Protein AF-V4LYG6-F1 (afdb_monomer)

Solvent-accessible surface area (backbone atoms only — not comparable to full-atom values): 6759 Å² total; per-residue (Å²): 110,72,67,58,53,56,50,50,58,51,31,75,76,38,50,47,60,42,52,22,52,26,44,37,39,62,22,47,47,30,40,25,64,36,65,43,92,48,71,66,51,38,57,58,31,49,58,54,32,54,55,26,50,52,52,30,53,53,51,52,51,50,48,43,58,77,68,42,90,55,39,66,61,52,52,50,51,50,52,50,53,52,51,53,49,49,51,52,52,49,52,54,49,50,54,52,46,60,63,44,33,79,76,60,37,80,70,48,54,29,61,51,26,38,50,52,19,52,54,39,41,57,60,20,53,47,44,75,75,111

Nearest PDB structures (foldseek):
  4ikz-assembly1_A  TM=6.617E-01  e=3.507E-01  Geobacillus kaustophilus
  6eia-assembly1_A  TM=6.089E-01  e=2.329E-01  Streptococcus thermophilus
  4d2b-assembly1_A  TM=5.741E-01  e=4.089E-01  Streptococcus thermophilus LMG 18311
  4xni-assembly1_A  TM=6.563E-01  e=9.275E-01  Streptococcus thermophilus LMG 18311
  6fmr-assembly1_A  TM=6.053E-01  e=7.954E-01  Streptococcus thermophilus LMG 18311

Radius of gyration: 16.86 Å; Cα contacts (8 Å, |Δi|>4): 91; chains: 1; bounding box: 37×25×49 Å

Mean predicted aligned error: 6.57 Å

Foldseek 3Di:
DVVLVVLQVVCVVCVLVLLLQLLLLCLLLLVQQQDPPDVVSNVVSVVSNVVSPVSNVSSVLVCLVVPPPDSVVSVVVVVVVVVVCCVVCVVVVVVVCVVVCVPPNPNVSNVVSVVVSVVSNVVSCVSVVD

Secondary structure (DSSP, 8-state):
-HHHHHHHHHHHH-HHHHHHHHHHHTHHHHHHHHH-SSHHHHHHHHHHHHHHHHHHHHHHHHHHHHH-SSHHHHHHHHHHHHHHHHHHHHHHHHHHHHHHHHHH-GGGHHHHHHHHHHHHHHHHHHHHH-

Structure (mmCIF, N/CA/C/O backbone):
data_AF-V4LYG6-F1
#
_entry.id   AF-V4LYG6-F1
#
loop_
_atom_site.group_PDB
_atom_site.id
_atom_site.type_symbol
_atom_site.label_atom_id
_atom_site.label_alt_id
_atom_site.label_comp_id
_atom_site.label_asym_id
_atom_site.label_entity_id
_atom_site.label_seq_id
_atom_site.pdbx_PDB_ins_code
_atom_site.Cartn_x
_atom_site.Cartn_y
_atom_site.Cartn_z
_atom_site.occupancy
_atom_site.B_iso_or_equiv
_atom_site.auth_seq_id
_atom_site.auth_comp_id
_atom_site.auth_asym_id
_atom_site.auth_atom_id
_atom_site.pdbx_PDB_model_num
ATOM 1 N N . VAL A 1 1 ? 5.400 3.761 23.883 1.00 50.00 1 VAL A N 1
ATOM 2 C CA . VAL A 1 1 ? 4.324 4.046 24.867 1.00 50.00 1 VAL A CA 1
ATOM 3 C C . VAL A 1 1 ? 3.760 5.469 24.759 1.00 50.00 1 VAL A C 1
ATOM 5 O O . VAL A 1 1 ? 2.572 5.591 24.498 1.00 50.00 1 VAL A O 1
ATOM 8 N N . VAL A 1 2 ? 4.552 6.548 24.886 1.00 47.91 2 VAL A N 1
ATOM 9 C CA . VAL A 1 2 ? 4.031 7.944 24.841 1.00 47.91 2 VAL A CA 1
ATOM 10 C C . VAL A 1 2 ? 3.428 8.319 23.478 1.00 47.91 2 VAL A C 1
ATOM 12 O O . VAL A 1 2 ? 2.289 8.773 23.411 1.00 47.91 2 VAL A O 1
ATOM 15 N N . VAL A 1 3 ? 4.147 8.041 22.385 1.00 51.97 3 VAL A N 1
ATOM 16 C CA . VAL A 1 3 ? 3.686 8.305 21.007 1.00 51.97 3 VAL A CA 1
ATOM 17 C C . VAL A 1 3 ? 2.405 7.527 20.682 1.00 51.97 3 VAL A C 1
ATOM 19 O O . VAL A 1 3 ? 1.454 8.093 20.158 1.00 51.97 3 VAL A O 1
ATOM 22 N N . GLN A 1 4 ? 2.330 6.254 21.084 1.00 54.56 4 GLN A N 1
ATOM 23 C CA . GLN A 1 4 ? 1.134 5.421 20.901 1.00 54.56 4 GLN A CA 1
ATOM 24 C C . GLN A 1 4 ? -0.086 5.955 21.666 1.00 54.56 4 GLN A C 1
ATOM 26 O O . GLN A 1 4 ? -1.189 5.903 21.137 1.00 54.56 4 GLN A O 1
ATOM 31 N N . ARG A 1 5 ? 0.093 6.509 22.874 1.00 58.44 5 ARG A N 1
ATOM 32 C CA . ARG A 1 5 ? -1.000 7.121 23.652 1.00 58.44 5 ARG A CA 1
ATOM 33 C C . ARG A 1 5 ? -1.526 8.403 23.005 1.00 58.44 5 ARG A C 1
ATOM 35 O O . ARG A 1 5 ? -2.735 8.607 22.956 1.00 58.44 5 ARG A O 1
ATOM 42 N N . PHE A 1 6 ? -0.630 9.242 22.487 1.00 60.91 6 PHE A N 1
ATOM 43 C CA . PHE A 1 6 ? -1.003 10.483 21.804 1.00 60.91 6 PHE A CA 1
ATOM 44 C C . PHE A 1 6 ? -1.742 10.198 20.489 1.00 60.91 6 PHE A C 1
ATOM 46 O O . PHE A 1 6 ? -2.793 10.774 20.213 1.00 60.91 6 PHE A O 1
ATOM 53 N N . ILE A 1 7 ? -1.226 9.234 19.724 1.00 60.06 7 ILE A N 1
ATOM 54 C CA . ILE A 1 7 ? -1.831 8.756 18.480 1.00 60.06 7 ILE A CA 1
ATOM 55 C C . ILE A 1 7 ? -3.179 8.078 18.761 1.00 60.06 7 ILE A C 1
ATOM 57 O O . ILE A 1 7 ? -4.154 8.393 18.088 1.00 60.06 7 ILE A O 1
ATOM 61 N N . GLY A 1 8 ? -3.281 7.250 19.804 1.00 59.31 8 GLY A N 1
ATOM 62 C CA . GLY A 1 8 ? -4.540 6.633 20.236 1.00 59.31 8 GLY A CA 1
ATOM 63 C C . GLY A 1 8 ? -5.619 7.658 20.599 1.00 59.31 8 GLY A C 1
ATOM 64 O O . GLY A 1 8 ? -6.761 7.534 20.165 1.00 59.31 8 GLY A O 1
ATOM 65 N N . GLY A 1 9 ? -5.251 8.731 21.310 1.00 61.28 9 GLY A N 1
ATOM 66 C CA . GLY A 1 9 ? -6.170 9.830 21.622 1.00 61.28 9 GLY A CA 1
ATOM 67 C C . GLY A 1 9 ? -6.636 10.618 20.391 1.00 61.28 9 GLY A C 1
ATOM 68 O O . GLY A 1 9 ? -7.786 11.056 20.340 1.00 61.28 9 GLY A O 1
ATOM 69 N N . PHE A 1 10 ? -5.775 10.781 19.382 1.00 62.19 10 PHE A N 1
ATOM 70 C CA . PHE A 1 10 ? -6.143 11.388 18.099 1.00 62.19 10 PHE A CA 1
ATOM 71 C C . PHE A 1 10 ? -7.089 10.487 17.288 1.00 62.19 10 PHE A C 1
ATOM 73 O O . PHE A 1 10 ? -8.102 10.970 16.778 1.00 62.19 10 PHE A O 1
ATOM 80 N 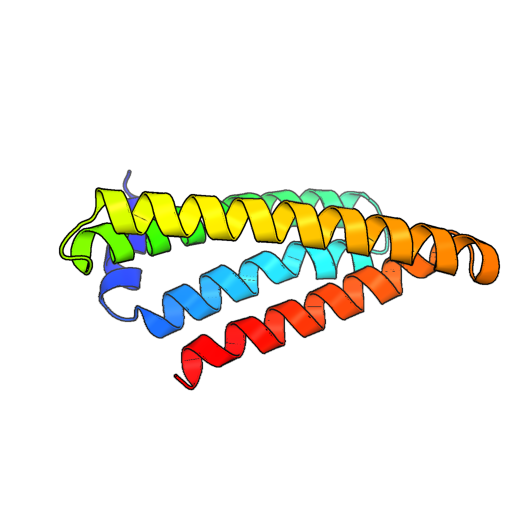N . ILE A 1 11 ? -6.801 9.181 17.241 1.00 63.53 11 ILE A N 1
ATOM 81 C CA . ILE A 1 11 ? -7.615 8.170 16.552 1.00 63.53 11 ILE A CA 1
ATOM 82 C C . ILE A 1 11 ? -9.029 8.111 17.125 1.00 63.53 11 ILE A C 1
ATOM 84 O O . ILE A 1 11 ? -9.996 8.155 16.367 1.00 63.53 11 ILE A O 1
ATOM 88 N N . ALA A 1 12 ? -9.161 8.099 18.453 1.00 62.62 12 ALA A N 1
ATOM 89 C CA . ALA A 1 12 ? -10.462 8.036 19.114 1.00 62.62 12 ALA A CA 1
ATOM 90 C C . ALA A 1 12 ? -11.357 9.253 18.806 1.00 62.62 12 ALA A C 1
ATOM 92 O O . ALA A 1 12 ? -12.573 9.119 18.716 1.00 62.62 12 ALA A O 1
ATOM 93 N N . ARG A 1 13 ? -10.778 10.448 18.607 1.00 69.75 13 ARG A N 1
ATOM 94 C CA . ARG A 1 13 ? -11.552 11.672 18.317 1.00 69.75 13 ARG A CA 1
ATOM 95 C C . ARG A 1 13 ? -11.947 11.822 16.851 1.00 69.75 13 ARG A C 1
ATOM 97 O O . ARG A 1 13 ? -12.913 12.525 16.566 1.00 69.75 13 ARG A O 1
ATOM 104 N N . ARG A 1 14 ? -11.180 11.254 15.913 1.00 72.81 14 ARG A N 1
ATOM 105 C CA . ARG A 1 14 ? -11.396 11.423 14.463 1.00 72.81 14 ARG A CA 1
ATOM 106 C C . ARG A 1 14 ? -11.163 10.126 13.697 1.00 72.81 14 ARG A C 1
ATOM 108 O O . ARG A 1 14 ? -10.380 10.089 12.751 1.00 72.81 14 ARG A O 1
ATOM 115 N N . LEU A 1 15 ? -11.895 9.085 14.077 1.00 71.38 15 LEU A N 1
ATOM 116 C CA . LEU A 1 15 ? -11.722 7.726 13.569 1.00 71.38 15 LEU A CA 1
ATOM 117 C C . LEU A 1 15 ? -11.645 7.635 12.032 1.00 71.38 15 LEU A C 1
ATOM 119 O O . LEU A 1 15 ? -10.673 7.104 11.499 1.00 71.38 15 LEU A O 1
ATOM 123 N N . LYS A 1 16 ? -12.623 8.212 11.319 1.00 73.19 16 LYS A N 1
ATOM 124 C CA . LYS A 1 16 ? -12.675 8.218 9.843 1.00 73.19 16 LYS A CA 1
ATOM 125 C C . LYS A 1 16 ? -11.434 8.862 9.219 1.00 73.19 16 LYS A C 1
ATOM 127 O O . LYS A 1 16 ? -10.814 8.301 8.318 1.00 73.19 16 LYS A O 1
ATOM 132 N N . LEU A 1 17 ? -11.014 10.008 9.759 1.00 73.69 17 LEU A N 1
ATOM 133 C CA . LEU A 1 17 ? -9.814 10.716 9.312 1.00 73.69 17 LEU A CA 1
ATOM 134 C C . LEU A 1 17 ? -8.545 9.910 9.609 1.00 73.69 17 LEU A C 1
ATOM 136 O O . LEU A 1 17 ? -7.631 9.877 8.793 1.00 73.69 17 LEU A O 1
ATOM 140 N N . SER A 1 18 ? -8.476 9.241 10.758 1.00 73.31 18 SER A N 1
ATOM 141 C CA . SER A 1 18 ? -7.332 8.406 11.118 1.00 73.31 18 SER A CA 1
ATOM 142 C C . SER A 1 18 ? -7.228 7.147 10.259 1.00 73.31 18 SER A C 1
ATOM 144 O O . SER A 1 18 ? -6.122 6.788 9.860 1.00 73.31 18 SER A O 1
ATOM 146 N N . MET A 1 19 ? -8.352 6.519 9.901 1.00 75.62 19 MET A N 1
ATOM 147 C CA . MET A 1 19 ? -8.378 5.415 8.936 1.00 75.62 19 MET A CA 1
ATOM 148 C C . MET A 1 19 ? -7.967 5.881 7.538 1.00 75.62 19 MET A C 1
ATOM 150 O O . MET A 1 19 ? -7.136 5.228 6.905 1.00 75.62 19 MET A O 1
ATOM 154 N N . PHE A 1 20 ? -8.475 7.036 7.090 1.00 82.06 20 PHE A N 1
ATOM 155 C CA . PHE A 1 20 ? -8.060 7.662 5.835 1.00 82.06 20 PHE A CA 1
ATOM 156 C C . PHE A 1 20 ? -6.551 7.923 5.811 1.00 82.06 20 PHE A C 1
ATOM 158 O O . PHE A 1 20 ? -5.867 7.425 4.924 1.00 82.06 20 PHE A O 1
ATOM 165 N N . ILE A 1 21 ? -6.007 8.632 6.806 1.00 78.00 21 ILE A N 1
ATOM 166 C CA . ILE A 1 21 ? -4.573 8.953 6.887 1.00 78.00 21 ILE A CA 1
ATOM 167 C C . ILE A 1 21 ? -3.736 7.673 6.974 1.00 78.00 21 ILE A C 1
ATOM 169 O O . ILE A 1 21 ? -2.728 7.555 6.278 1.00 78.00 21 ILE A O 1
ATOM 173 N N . GLY A 1 22 ? -4.153 6.688 7.773 1.00 75.81 22 GLY A N 1
ATOM 174 C CA . GLY A 1 22 ? -3.452 5.411 7.892 1.00 75.81 22 GLY A CA 1
ATOM 175 C C . GLY A 1 22 ? -3.364 4.673 6.554 1.00 75.81 22 GLY A C 1
ATOM 176 O O . GLY A 1 22 ? -2.296 4.190 6.172 1.00 75.81 22 GLY A O 1
ATOM 177 N N . ARG A 1 23 ? -4.471 4.616 5.804 1.00 79.88 23 ARG A N 1
ATOM 178 C CA . ARG A 1 23 ? -4.529 3.963 4.487 1.00 79.88 23 ARG A CA 1
ATOM 179 C C . ARG A 1 23 ? -3.818 4.778 3.410 1.00 79.88 23 ARG A C 1
ATOM 181 O O . ARG A 1 23 ? -3.086 4.199 2.612 1.00 79.88 23 ARG A O 1
ATOM 188 N N . LEU A 1 24 ? -3.943 6.103 3.437 1.00 81.81 24 LEU A N 1
ATOM 189 C CA . LEU A 1 24 ? -3.244 7.005 2.528 1.00 81.81 24 LEU A CA 1
ATOM 190 C C . LEU A 1 24 ? -1.732 6.886 2.703 1.00 81.81 24 LEU A C 1
ATOM 192 O O . LEU A 1 24 ? -1.009 6.809 1.715 1.00 81.81 24 LEU A O 1
ATOM 196 N N . THR A 1 25 ? -1.244 6.770 3.938 1.00 78.88 25 THR A N 1
ATOM 197 C CA . THR A 1 25 ? 0.199 6.676 4.180 1.00 78.88 25 THR A CA 1
ATOM 198 C C . THR A 1 25 ? 0.799 5.360 3.642 1.00 78.88 25 THR A C 1
ATOM 200 O O . THR A 1 25 ? 1.939 5.339 3.186 1.00 78.88 25 THR A O 1
ATOM 203 N N . ASN A 1 26 ? 0.010 4.282 3.542 1.00 75.25 26 ASN A N 1
ATOM 204 C CA . ASN A 1 26 ? 0.413 3.039 2.857 1.00 75.25 26 ASN A CA 1
ATOM 205 C C . ASN A 1 26 ? 0.593 3.209 1.327 1.00 75.25 26 ASN A C 1
ATOM 207 O O . ASN A 1 26 ? 1.116 2.332 0.633 1.00 75.25 26 ASN A O 1
ATOM 211 N N . THR A 1 27 ? 0.159 4.341 0.776 1.00 84.69 27 THR A N 1
ATOM 212 C CA . THR A 1 27 ? 0.339 4.698 -0.636 1.00 84.69 27 THR A CA 1
ATOM 213 C C . THR A 1 27 ? 1.749 5.218 -0.916 1.00 84.69 27 THR A C 1
ATOM 215 O O . THR A 1 27 ? 2.258 5.020 -2.019 1.00 84.69 27 THR A O 1
ATOM 218 N N . PHE A 1 28 ? 2.422 5.817 0.079 1.00 82.06 28 PHE A N 1
ATOM 219 C CA . PHE A 1 28 ? 3.765 6.388 -0.098 1.00 82.06 28 PHE A CA 1
ATOM 220 C C . PHE A 1 28 ? 4.792 5.362 -0.568 1.00 82.06 28 PHE A C 1
ATOM 222 O O . PHE A 1 28 ? 5.666 5.712 -1.351 1.00 82.06 28 PHE A O 1
ATOM 229 N 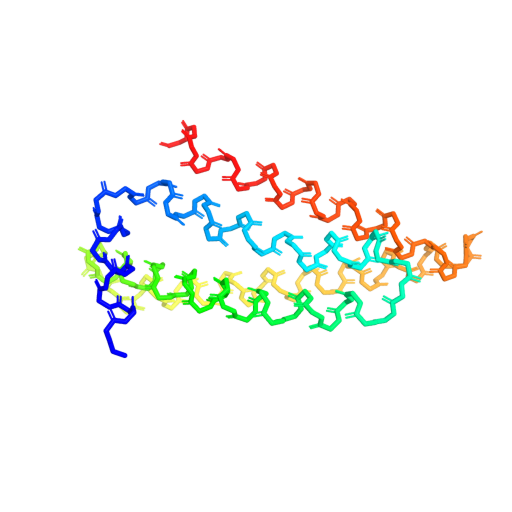N . PHE A 1 29 ? 4.657 4.101 -0.153 1.00 81.62 29 PHE A N 1
ATOM 230 C CA . PHE A 1 29 ? 5.521 3.023 -0.629 1.00 81.62 29 PHE A CA 1
ATOM 231 C C . PHE A 1 29 ? 5.434 2.861 -2.154 1.00 81.62 29 PHE A C 1
ATOM 233 O O . PHE A 1 29 ? 6.442 2.924 -2.851 1.00 81.62 29 PHE A O 1
ATOM 240 N N . ALA A 1 30 ? 4.218 2.714 -2.686 1.00 86.94 30 ALA A N 1
ATOM 241 C CA . ALA A 1 30 ? 4.006 2.548 -4.121 1.00 86.94 30 ALA A CA 1
ATOM 242 C C . ALA A 1 30 ? 4.435 3.806 -4.900 1.00 86.94 30 ALA A C 1
ATOM 244 O O . ALA A 1 30 ? 5.098 3.710 -5.928 1.00 86.94 30 ALA A O 1
ATOM 245 N N . LEU A 1 31 ? 4.148 4.994 -4.360 1.00 87.38 31 LEU A N 1
ATOM 246 C CA . LEU A 1 31 ? 4.597 6.274 -4.919 1.00 87.38 31 LEU A CA 1
ATOM 247 C C . LEU A 1 31 ? 6.123 6.395 -4.983 1.00 87.38 31 LEU A C 1
ATOM 249 O O . LEU A 1 31 ? 6.657 6.874 -5.981 1.00 87.38 31 LEU A O 1
ATOM 253 N N . ALA A 1 32 ? 6.831 5.946 -3.948 1.00 87.44 32 ALA A N 1
ATOM 254 C CA . ALA A 1 32 ? 8.284 5.979 -3.927 1.00 87.44 32 ALA A CA 1
ATOM 255 C C . ALA A 1 32 ? 8.887 5.059 -4.992 1.00 87.44 32 ALA A C 1
ATOM 257 O O . ALA A 1 32 ? 9.786 5.481 -5.711 1.00 87.44 32 ALA A O 1
ATOM 258 N N . TYR A 1 33 ? 8.353 3.849 -5.168 1.00 87.19 33 TYR A N 1
ATOM 259 C CA . TYR A 1 33 ? 8.779 2.966 -6.260 1.00 87.19 33 TYR A CA 1
ATOM 260 C C . TYR A 1 33 ? 8.464 3.536 -7.651 1.00 87.19 33 TYR A C 1
ATOM 262 O O . TYR A 1 33 ? 9.233 3.330 -8.588 1.00 87.19 33 TYR A O 1
ATOM 270 N N . ALA A 1 34 ? 7.362 4.274 -7.791 1.00 89.94 34 ALA A N 1
ATOM 271 C CA . ALA A 1 34 ? 6.967 4.877 -9.059 1.00 89.94 34 ALA A CA 1
ATOM 272 C C . ALA A 1 34 ? 7.833 6.086 -9.456 1.00 89.94 34 ALA A C 1
ATOM 274 O O . ALA A 1 34 ? 8.199 6.228 -10.624 1.00 89.94 34 ALA A O 1
ATOM 275 N N . LEU A 1 35 ? 8.139 6.966 -8.496 1.00 89.00 35 LEU A N 1
ATOM 276 C CA . LEU A 1 35 ? 8.711 8.290 -8.762 1.00 89.00 35 LEU A CA 1
ATOM 277 C C . LEU A 1 35 ? 10.185 8.425 -8.387 1.00 89.00 35 LEU A C 1
ATOM 279 O O . LEU A 1 35 ? 10.834 9.367 -8.843 1.00 89.00 35 LEU A O 1
ATOM 283 N N . SER A 1 36 ? 10.725 7.548 -7.535 1.00 87.81 36 SER A N 1
ATOM 284 C CA . SER A 1 36 ? 12.065 7.777 -7.008 1.00 87.81 36 SER A CA 1
ATOM 285 C C . SER A 1 36 ? 13.126 7.664 -8.112 1.00 87.81 36 SER A C 1
ATOM 287 O O . SER A 1 36 ? 13.190 6.653 -8.821 1.00 87.81 36 SER A O 1
ATOM 289 N N . PRO A 1 37 ? 13.988 8.684 -8.271 1.00 83.62 37 PRO A N 1
ATOM 290 C CA . PRO A 1 37 ? 15.041 8.656 -9.277 1.00 83.62 37 PRO A CA 1
ATOM 291 C C . PRO A 1 37 ? 16.190 7.717 -8.887 1.00 83.62 37 PRO A C 1
ATOM 293 O O . PRO A 1 37 ? 16.974 7.337 -9.751 1.00 83.62 37 PRO A O 1
ATOM 296 N N . ASN A 1 38 ? 16.305 7.338 -7.608 1.00 86.06 38 ASN A N 1
ATOM 297 C CA . ASN A 1 38 ? 17.383 6.501 -7.090 1.00 86.06 38 ASN A CA 1
ATOM 298 C C . ASN A 1 38 ? 16.900 5.560 -5.972 1.00 86.06 38 ASN A C 1
ATOM 300 O O . ASN A 1 38 ? 15.833 5.732 -5.391 1.00 86.06 38 ASN A O 1
ATOM 304 N N . VAL A 1 39 ? 17.713 4.557 -5.639 1.00 84.50 39 VAL A N 1
ATOM 305 C CA . VAL A 1 39 ? 17.359 3.552 -4.619 1.00 84.50 39 VAL A CA 1
ATOM 306 C C . VAL A 1 39 ? 17.272 4.165 -3.212 1.00 84.50 39 VAL A C 1
ATOM 308 O O . VAL A 1 39 ? 16.480 3.723 -2.383 1.00 84.50 39 VAL A O 1
ATOM 311 N N . TYR A 1 40 ? 18.027 5.232 -2.940 1.00 86.00 40 TYR A N 1
ATOM 312 C CA . TYR A 1 40 ? 18.009 5.905 -1.639 1.00 86.00 40 TYR A CA 1
ATOM 313 C C . TYR A 1 40 ? 16.644 6.514 -1.306 1.00 86.00 40 TYR A C 1
ATOM 315 O O . TYR A 1 40 ? 16.195 6.405 -0.165 1.00 86.00 40 TYR A O 1
ATOM 323 N N . GLY A 1 41 ? 15.945 7.094 -2.285 1.00 82.62 41 GLY A N 1
ATOM 324 C CA . GLY A 1 41 ? 14.594 7.607 -2.065 1.00 82.62 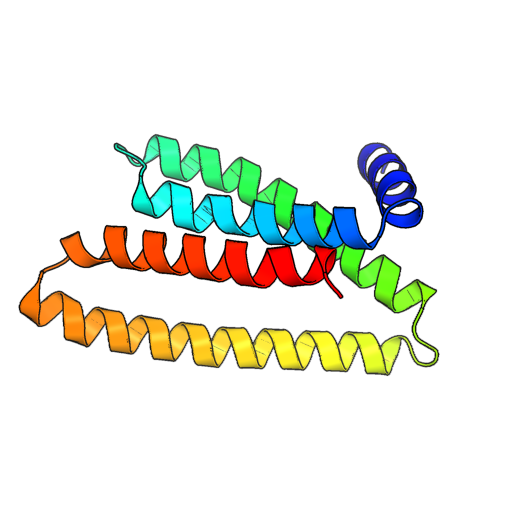41 GLY A CA 1
ATOM 325 C C . GLY A 1 41 ? 13.590 6.496 -1.737 1.00 82.62 41 GLY A C 1
ATOM 326 O O . GLY A 1 41 ? 12.695 6.702 -0.916 1.00 82.62 41 GLY A O 1
ATOM 327 N N . ILE A 1 42 ? 13.789 5.292 -2.283 1.00 84.31 42 ILE A N 1
ATOM 328 C CA . ILE A 1 42 ? 13.005 4.109 -1.908 1.00 84.31 42 ILE A CA 1
ATOM 329 C C . ILE A 1 42 ? 13.288 3.727 -0.448 1.00 84.31 42 ILE A C 1
ATOM 331 O O . ILE A 1 42 ? 12.348 3.535 0.322 1.00 84.31 42 ILE A O 1
ATOM 335 N N . TYR A 1 43 ? 14.549 3.691 -0.011 1.00 84.81 43 TYR A N 1
ATOM 336 C CA . TYR A 1 43 ? 14.878 3.365 1.385 1.00 84.81 43 TYR A CA 1
ATOM 337 C C . TYR A 1 43 ? 14.336 4.378 2.395 1.00 84.81 43 TYR A C 1
ATOM 339 O O . TYR A 1 43 ? 13.801 3.985 3.430 1.00 84.81 43 TYR A O 1
ATOM 347 N N . VAL A 1 44 ? 14.399 5.674 2.091 1.00 82.69 44 VAL A N 1
ATOM 348 C CA . VAL A 1 44 ? 13.802 6.704 2.956 1.00 82.69 44 VAL A CA 1
ATOM 349 C C . VAL A 1 44 ? 12.286 6.518 3.052 1.00 82.69 44 VAL A C 1
ATOM 351 O O . VAL A 1 44 ? 11.713 6.631 4.136 1.00 82.69 44 VAL A O 1
ATOM 354 N N . SER A 1 45 ? 11.629 6.153 1.948 1.00 81.12 45 SER A N 1
ATOM 355 C CA . SER A 1 45 ? 10.189 5.885 1.961 1.00 81.12 45 SER A CA 1
ATOM 356 C C . SER A 1 45 ? 9.804 4.682 2.829 1.00 81.12 45 SER A C 1
ATOM 358 O O . SER A 1 45 ? 8.743 4.703 3.449 1.00 81.12 45 SER A O 1
ATOM 360 N N . GLN A 1 46 ? 10.675 3.672 2.946 1.00 79.31 46 GLN A N 1
ATOM 361 C CA . GLN A 1 46 ? 10.451 2.500 3.800 1.00 79.31 46 GLN A CA 1
ATOM 362 C C . GLN A 1 46 ? 10.400 2.881 5.287 1.00 79.31 46 GLN A C 1
ATOM 364 O O . GLN A 1 46 ? 9.612 2.310 6.040 1.00 79.31 46 GLN A O 1
ATOM 369 N N . LEU A 1 47 ? 11.174 3.888 5.713 1.00 79.12 47 LEU A N 1
ATOM 370 C CA . LEU A 1 47 ? 11.120 4.406 7.087 1.00 79.12 47 LEU A CA 1
ATOM 371 C C . LEU A 1 47 ? 9.752 5.031 7.389 1.00 79.12 47 LEU A C 1
ATOM 373 O O . LEU A 1 47 ? 9.148 4.759 8.429 1.00 79.12 47 LEU A O 1
ATOM 377 N N . LEU A 1 48 ? 9.233 5.825 6.448 1.00 75.69 48 LEU A N 1
ATOM 378 C CA . LEU A 1 48 ? 7.906 6.431 6.558 1.00 75.69 48 LEU A CA 1
ATOM 379 C C . LEU A 1 48 ? 6.799 5.371 6.489 1.00 75.69 48 LEU A C 1
ATOM 381 O O . LEU A 1 48 ? 5.849 5.429 7.267 1.00 75.69 48 LEU A O 1
ATOM 385 N N . ALA A 1 49 ? 6.945 4.369 5.621 1.00 71.81 49 ALA A N 1
ATOM 386 C CA . ALA A 1 49 ? 6.005 3.260 5.489 1.00 71.81 49 ALA A CA 1
ATOM 387 C C . ALA A 1 49 ? 5.943 2.391 6.757 1.00 71.81 49 ALA A C 1
ATOM 389 O O . ALA A 1 49 ? 4.858 1.992 7.178 1.00 71.81 49 ALA A O 1
ATOM 390 N N . GLY A 1 50 ? 7.078 2.132 7.414 1.00 70.88 50 GLY A N 1
ATOM 391 C CA . GLY A 1 50 ? 7.111 1.413 8.690 1.00 70.88 50 GLY A CA 1
ATOM 392 C C . GLY A 1 50 ? 6.335 2.148 9.787 1.00 70.88 50 GLY A C 1
ATOM 393 O O . GLY A 1 50 ? 5.521 1.549 10.497 1.00 70.88 50 GLY A O 1
ATOM 394 N N . LEU A 1 51 ? 6.519 3.467 9.875 1.00 71.31 51 LEU A N 1
ATOM 395 C CA . LEU A 1 51 ? 5.811 4.314 10.835 1.00 71.31 51 LEU A CA 1
ATOM 396 C C . LEU A 1 51 ? 4.304 4.368 10.531 1.00 71.31 51 LEU A C 1
ATOM 398 O O . LEU A 1 51 ? 3.479 4.202 11.428 1.00 71.31 51 LEU A O 1
ATOM 402 N N . ALA A 1 52 ? 3.947 4.496 9.255 1.00 72.19 52 ALA A N 1
ATOM 403 C CA . ALA A 1 52 ? 2.576 4.461 8.757 1.00 72.19 52 ALA A CA 1
ATOM 404 C C . ALA A 1 52 ? 1.834 3.166 9.097 1.00 72.19 52 ALA A C 1
ATOM 406 O O . ALA A 1 52 ? 0.711 3.195 9.603 1.00 72.19 52 ALA A O 1
ATOM 407 N N . ASN A 1 53 ? 2.475 2.027 8.828 1.00 72.69 53 ASN A N 1
ATOM 408 C CA . ASN A 1 53 ? 1.907 0.705 9.066 1.00 72.69 53 ASN A CA 1
ATOM 409 C C . ASN A 1 53 ? 1.681 0.458 10.558 1.00 72.69 53 ASN A C 1
ATOM 411 O O . ASN A 1 53 ? 0.653 -0.102 10.935 1.00 72.69 53 ASN A O 1
ATOM 415 N N . SER A 1 54 ? 2.594 0.930 11.411 1.00 69.25 54 SER A N 1
ATOM 416 C CA . SER A 1 54 ? 2.428 0.872 12.865 1.00 69.25 54 SER A CA 1
ATOM 417 C C . SER A 1 54 ? 1.194 1.653 13.327 1.00 69.25 54 SER A C 1
ATOM 419 O O . SER A 1 54 ? 0.361 1.116 14.058 1.00 69.25 54 SER A O 1
ATOM 421 N N . ILE A 1 55 ? 1.017 2.886 12.838 1.00 68.31 55 ILE A N 1
ATOM 422 C CA . ILE A 1 55 ? -0.163 3.705 13.152 1.00 68.31 55 ILE A CA 1
ATOM 423 C C . ILE A 1 55 ? -1.442 3.018 12.673 1.00 68.31 55 ILE A C 1
ATOM 425 O O . ILE A 1 55 ? -2.404 2.932 13.431 1.00 68.31 55 ILE A O 1
ATOM 429 N N . ASN A 1 56 ? -1.452 2.512 11.439 1.00 69.62 56 ASN A N 1
ATOM 430 C CA . ASN A 1 56 ? -2.636 1.911 10.833 1.00 69.62 56 ASN A CA 1
ATOM 431 C C . ASN A 1 56 ? -3.066 0.634 11.570 1.00 69.62 56 ASN A C 1
ATOM 433 O O . ASN A 1 56 ? -4.226 0.519 11.955 1.00 69.62 56 ASN A O 1
ATOM 437 N N . ASN A 1 57 ? -2.129 -0.276 11.857 1.00 71.88 57 ASN A N 1
ATOM 438 C CA . ASN A 1 57 ? -2.426 -1.505 12.593 1.00 71.88 57 ASN A CA 1
ATOM 439 C C . ASN A 1 57 ? -2.937 -1.211 14.006 1.00 71.88 57 ASN A C 1
ATOM 441 O O . ASN A 1 57 ? -3.962 -1.757 14.404 1.00 71.88 57 ASN A O 1
ATOM 445 N N . VAL A 1 58 ? -2.273 -0.321 14.753 1.00 70.19 58 VAL A N 1
ATOM 446 C CA . VAL A 1 58 ? -2.718 0.034 16.109 1.00 70.19 58 VAL A CA 1
ATOM 447 C C . VAL A 1 58 ? -4.102 0.684 16.069 1.00 70.19 58 VAL A C 1
ATOM 449 O O . VAL A 1 58 ? -4.977 0.279 16.825 1.00 70.19 58 VAL A O 1
ATOM 452 N N . ALA A 1 59 ? -4.335 1.628 15.154 1.00 68.12 59 ALA A N 1
ATOM 453 C CA . ALA A 1 59 ? -5.624 2.300 15.012 1.00 68.12 59 ALA A CA 1
ATOM 454 C C . ALA A 1 59 ? -6.767 1.329 14.695 1.00 68.12 59 ALA A C 1
ATOM 456 O O . ALA A 1 59 ? -7.819 1.388 15.330 1.00 68.12 59 ALA A O 1
ATOM 457 N N . TYR A 1 60 ? -6.558 0.433 13.728 1.00 71.75 60 TYR A N 1
ATOM 458 C CA . TYR A 1 60 ? -7.579 -0.521 13.301 1.00 71.75 60 TYR A CA 1
ATOM 459 C C . TYR A 1 60 ? -7.892 -1.556 14.376 1.00 71.75 60 TYR A C 1
ATOM 461 O O . TYR A 1 60 ? -9.062 -1.835 14.627 1.00 71.75 60 TYR A O 1
ATOM 469 N N . PHE A 1 61 ? -6.869 -2.110 15.030 1.00 75.38 61 PHE A N 1
ATOM 470 C CA . PHE A 1 61 ? -7.090 -3.086 16.094 1.00 75.38 61 PHE A CA 1
ATOM 471 C C . PHE A 1 61 ? -7.744 -2.454 17.318 1.00 75.38 61 PHE A C 1
ATOM 473 O O . PHE A 1 61 ? -8.671 -3.047 17.860 1.00 75.38 61 PHE A O 1
ATOM 480 N N . SER A 1 62 ? -7.334 -1.247 17.717 1.00 71.31 62 SER A N 1
ATOM 481 C CA . SER A 1 62 ? -8.020 -0.511 18.783 1.00 71.31 62 SER A CA 1
ATOM 482 C C . SER A 1 62 ? -9.486 -0.260 18.432 1.00 71.31 62 SER A C 1
ATOM 484 O O . SER A 1 62 ? -10.356 -0.545 19.245 1.00 71.31 62 SER A O 1
ATOM 486 N N . TYR A 1 63 ? -9.783 0.156 17.198 1.00 72.62 63 TYR A N 1
ATOM 487 C CA . TYR A 1 63 ? -11.163 0.345 16.753 1.00 72.62 63 TYR A CA 1
ATOM 488 C C . TYR A 1 63 ? -12.004 -0.937 16.822 1.00 72.62 63 TYR A C 1
ATOM 490 O O . TYR A 1 63 ? -13.117 -0.917 17.348 1.00 72.62 63 TYR A O 1
ATOM 498 N N . LEU A 1 64 ? -11.472 -2.051 16.311 1.00 73.81 64 LEU A N 1
ATOM 499 C CA . LEU A 1 64 ? -12.136 -3.355 16.352 1.00 73.81 64 LEU A CA 1
ATOM 500 C C . LEU A 1 64 ? -12.388 -3.811 17.792 1.00 73.81 64 LEU A C 1
ATOM 502 O O . LEU A 1 64 ? -13.466 -4.311 18.093 1.00 73.81 64 LEU A O 1
ATOM 506 N N . VAL A 1 65 ? -11.422 -3.611 18.689 1.00 78.94 65 VAL A N 1
ATOM 507 C CA . VAL A 1 65 ? -11.560 -3.958 20.111 1.00 78.94 65 VAL A CA 1
ATOM 508 C C . VAL A 1 65 ? -12.624 -3.103 20.803 1.00 78.94 65 VAL A C 1
ATOM 510 O O . VAL A 1 65 ? -13.395 -3.635 21.604 1.00 78.94 65 VAL A O 1
ATOM 513 N N . ASP A 1 66 ? -12.682 -1.810 20.491 1.00 77.56 66 ASP A N 1
ATOM 514 C CA . ASP A 1 66 ? -13.594 -0.870 21.146 1.00 77.56 66 ASP A CA 1
ATOM 515 C C . ASP A 1 66 ? -15.030 -0.950 20.601 1.00 77.56 66 ASP A C 1
ATOM 517 O O . ASP A 1 66 ? -15.972 -0.630 21.323 1.00 77.56 66 ASP A O 1
ATOM 521 N N . THR A 1 67 ? -15.211 -1.392 19.351 1.00 74.88 67 THR A N 1
ATOM 522 C CA . THR A 1 67 ? -16.508 -1.322 18.647 1.00 74.88 67 THR A CA 1
ATOM 523 C C . THR A 1 67 ? -17.168 -2.685 18.431 1.00 74.88 67 THR A C 1
ATOM 525 O O . THR A 1 67 ? -18.390 -2.753 18.323 1.00 74.88 67 THR A O 1
ATOM 528 N N . ALA A 1 68 ? -16.402 -3.778 18.340 1.00 80.31 68 ALA A N 1
ATOM 529 C CA . ALA A 1 68 ? -16.969 -5.095 18.059 1.00 80.31 68 ALA A CA 1
ATOM 530 C C . ALA A 1 68 ? -17.523 -5.767 19.322 1.00 80.31 68 ALA A C 1
ATOM 532 O O . ALA A 1 68 ? -16.845 -5.843 20.349 1.00 80.31 68 ALA A O 1
ATOM 533 N N . GLU A 1 69 ? -18.725 -6.330 19.200 1.00 82.25 69 GLU A N 1
ATOM 534 C CA . GLU A 1 69 ? -19.361 -7.144 20.240 1.00 82.25 69 GLU A CA 1
ATOM 535 C C . GLU A 1 69 ? -18.557 -8.432 20.497 1.00 82.25 69 GLU A C 1
ATOM 537 O O . GLU A 1 69 ? -18.185 -8.717 21.635 1.00 82.25 69 GLU A O 1
ATOM 542 N N . ASP A 1 70 ? -18.157 -9.137 19.427 1.00 88.44 70 ASP A N 1
ATOM 543 C CA . ASP A 1 70 ? -17.165 -10.219 19.478 1.00 88.44 70 ASP A CA 1
ATOM 544 C C . ASP A 1 70 ? -15.832 -9.784 18.854 1.00 88.44 70 ASP A C 1
ATOM 546 O O . ASP A 1 70 ? -15.576 -9.893 17.650 1.00 88.44 70 ASP A O 1
ATOM 550 N N . ARG A 1 71 ? -14.937 -9.317 19.724 1.00 85.44 71 ARG A N 1
ATOM 551 C CA . ARG A 1 71 ? -13.593 -8.848 19.363 1.00 85.44 71 ARG A CA 1
ATOM 552 C C . ARG A 1 71 ? -12.749 -9.931 18.694 1.00 85.44 71 ARG A C 1
ATOM 554 O O . ARG A 1 71 ? -11.977 -9.623 17.788 1.00 85.44 71 ARG A O 1
ATOM 561 N N . ARG A 1 72 ? -12.854 -11.189 19.142 1.00 86.19 72 ARG A N 1
ATOM 562 C CA . ARG A 1 72 ? -12.021 -12.287 18.623 1.00 86.19 72 ARG A CA 1
ATOM 563 C C . ARG A 1 72 ? -12.455 -12.648 17.212 1.00 86.19 72 ARG A C 1
ATOM 565 O O . ARG A 1 72 ? -11.599 -12.752 16.334 1.00 86.19 72 ARG A O 1
ATOM 572 N N . ALA A 1 73 ? -13.762 -12.772 16.990 1.00 87.44 73 ALA A N 1
ATOM 573 C CA . ALA A 1 73 ? -14.310 -13.028 15.665 1.00 87.44 73 ALA A CA 1
ATOM 574 C C . ALA A 1 73 ? -14.003 -11.879 14.693 1.00 87.44 73 ALA A C 1
ATOM 576 O O . ALA A 1 73 ? -13.582 -12.125 13.562 1.00 87.44 73 ALA A O 1
ATOM 577 N N . ALA A 1 74 ? -14.133 -10.625 15.136 1.00 82.75 74 ALA A N 1
ATOM 578 C CA . ALA A 1 74 ? -13.876 -9.458 14.296 1.00 82.75 74 ALA A CA 1
ATOM 579 C C . ALA A 1 74 ? -12.394 -9.342 13.888 1.00 82.75 74 ALA A C 1
ATOM 581 O O . ALA A 1 74 ? -12.086 -9.139 12.712 1.00 82.75 74 ALA A O 1
ATOM 582 N N . ILE A 1 75 ? -11.468 -9.548 14.834 1.00 85.69 75 ILE A N 1
ATOM 583 C CA . ILE A 1 75 ? -10.024 -9.586 14.555 1.00 85.69 75 ILE A CA 1
ATOM 584 C C . ILE A 1 75 ? -9.679 -10.753 13.622 1.00 85.69 75 ILE A C 1
ATOM 586 O O . ILE A 1 75 ? -8.978 -10.547 12.632 1.00 85.69 75 ILE A O 1
ATOM 590 N N . GLY A 1 76 ? -10.198 -11.955 13.892 1.00 87.62 76 GLY A N 1
ATOM 591 C CA . GLY A 1 76 ? -9.956 -13.131 13.055 1.00 87.62 76 GLY A CA 1
ATOM 592 C C . GLY A 1 76 ? -10.442 -12.935 11.618 1.00 87.62 76 GLY A C 1
ATOM 593 O O . GLY A 1 76 ? -9.696 -13.187 10.673 1.00 87.62 76 GLY A O 1
ATOM 594 N N . THR A 1 77 ? -11.651 -12.398 11.446 1.00 87.69 77 THR A N 1
ATOM 595 C CA . THR A 1 77 ? -12.226 -12.106 10.124 1.00 87.69 77 THR A CA 1
ATOM 596 C C . THR A 1 77 ? -11.388 -11.075 9.372 1.00 87.69 77 THR A C 1
ATOM 598 O O . THR A 1 77 ? -11.060 -11.282 8.204 1.00 87.69 77 THR A O 1
ATOM 601 N N . TYR A 1 78 ? -10.972 -9.995 10.043 1.00 85.31 78 TYR A N 1
ATOM 602 C CA . TYR A 1 78 ? -10.083 -8.994 9.455 1.00 85.31 78 TYR A CA 1
ATOM 603 C C . TYR A 1 78 ? -8.759 -9.610 8.979 1.00 85.31 78 TYR A C 1
ATOM 605 O O . TYR A 1 78 ? -8.334 -9.361 7.850 1.00 85.31 78 TYR A O 1
ATOM 613 N N . SER A 1 79 ? -8.124 -10.444 9.805 1.00 87.06 79 SER A N 1
ATOM 614 C CA . SER A 1 79 ? -6.871 -11.118 9.453 1.00 87.06 79 SER A CA 1
ATOM 615 C C . SER A 1 79 ? -7.022 -12.053 8.252 1.00 87.06 79 SER A C 1
ATOM 617 O O . SER A 1 79 ? -6.161 -12.041 7.373 1.00 87.06 79 SER A O 1
ATOM 619 N N . VAL A 1 80 ? -8.115 -12.819 8.174 1.00 92.75 80 VAL A N 1
ATOM 620 C CA . VAL A 1 80 ? -8.396 -13.697 7.026 1.00 92.75 80 VAL A CA 1
ATOM 621 C C . VAL A 1 80 ? -8.593 -12.877 5.753 1.00 92.75 80 VAL A C 1
ATOM 623 O O . VAL A 1 80 ? -7.955 -13.167 4.744 1.00 92.75 80 VAL A O 1
ATOM 626 N N . LEU A 1 81 ? -9.407 -11.819 5.799 1.00 89.44 81 LEU A N 1
ATOM 627 C CA . LEU A 1 81 ? -9.638 -10.946 4.643 1.00 89.44 81 LEU A CA 1
ATOM 628 C C . LEU A 1 81 ? -8.344 -10.285 4.156 1.00 89.44 81 LEU A C 1
ATOM 630 O O . LEU A 1 81 ? -8.085 -10.244 2.954 1.00 89.44 81 LEU A O 1
ATOM 634 N N . MET A 1 82 ? -7.508 -9.811 5.081 1.00 86.88 82 MET A N 1
ATOM 635 C CA . MET A 1 82 ? -6.193 -9.256 4.759 1.00 86.88 82 MET A CA 1
ATOM 636 C C . MET A 1 82 ? -5.275 -10.300 4.113 1.00 86.88 82 MET A C 1
ATOM 638 O O . MET A 1 82 ? -4.612 -9.989 3.126 1.00 86.88 82 MET A O 1
ATOM 642 N N . GLY A 1 83 ? -5.250 -11.529 4.636 1.00 88.62 83 GLY A N 1
ATOM 643 C CA . GLY A 1 83 ? -4.450 -12.625 4.086 1.00 88.62 83 GLY A CA 1
ATOM 644 C C . GLY A 1 83 ? -4.893 -13.026 2.680 1.00 88.62 83 GLY A C 1
ATOM 645 O O . GLY A 1 83 ? -4.071 -13.081 1.769 1.00 88.62 83 GLY A O 1
ATOM 646 N N . VAL A 1 84 ? -6.197 -13.224 2.474 1.00 94.38 84 VAL A N 1
ATOM 647 C CA . VAL A 1 84 ? -6.769 -13.546 1.157 1.00 94.38 84 VAL A CA 1
ATOM 648 C C . VAL A 1 84 ? -6.508 -12.419 0.159 1.00 94.38 84 VAL A C 1
ATOM 650 O O . VAL A 1 84 ? -6.073 -12.678 -0.960 1.00 94.38 84 VAL A O 1
ATOM 653 N N . GLY A 1 85 ? -6.700 -11.163 0.568 1.00 90.06 85 GLY A N 1
ATOM 654 C CA . GLY A 1 85 ? -6.405 -10.006 -0.275 1.00 90.06 85 GLY A CA 1
ATOM 655 C C . GLY A 1 85 ? -4.926 -9.908 -0.657 1.00 90.06 85 GLY A C 1
ATOM 656 O O . GLY A 1 85 ? -4.612 -9.593 -1.803 1.00 90.06 85 GLY A O 1
ATOM 657 N N . ALA A 1 86 ? -4.016 -10.210 0.273 1.00 88.62 86 ALA A N 1
ATOM 658 C CA . ALA A 1 86 ? -2.580 -10.229 0.005 1.00 88.62 86 ALA A CA 1
ATOM 659 C C . ALA A 1 86 ? -2.188 -11.346 -0.971 1.00 88.62 86 ALA A C 1
ATOM 661 O O . ALA A 1 86 ? -1.391 -11.096 -1.871 1.00 88.62 86 ALA A O 1
ATOM 662 N N . LEU A 1 87 ? -2.775 -12.539 -0.831 1.00 94.50 87 LEU A N 1
ATOM 663 C CA . LEU A 1 87 ? -2.558 -13.654 -1.756 1.00 94.50 87 LEU A CA 1
ATOM 664 C C . LEU A 1 87 ? -3.046 -13.303 -3.163 1.00 94.50 87 LEU A C 1
ATOM 666 O O . LEU A 1 87 ? -2.262 -13.322 -4.106 1.00 94.50 87 LEU A O 1
ATOM 670 N N . ILE A 1 88 ? -4.313 -12.900 -3.300 1.00 94.25 88 ILE A N 1
ATOM 671 C CA . ILE A 1 88 ? -4.895 -12.554 -4.604 1.00 94.25 88 ILE A CA 1
ATOM 672 C C . ILE A 1 88 ? -4.123 -11.400 -5.248 1.00 94.25 88 ILE A C 1
ATOM 674 O O . ILE A 1 88 ? -3.788 -11.465 -6.426 1.00 94.25 88 ILE A O 1
ATOM 678 N N . GLY A 1 89 ? -3.817 -10.349 -4.484 1.00 90.00 89 GLY A N 1
ATOM 679 C CA . GLY A 1 89 ? -3.078 -9.196 -4.989 1.00 90.00 89 GLY A CA 1
ATOM 680 C C . GLY A 1 89 ? -1.637 -9.526 -5.386 1.00 90.00 89 GLY A C 1
ATOM 681 O O . GLY A 1 89 ? -1.150 -8.983 -6.376 1.00 90.00 89 GLY A O 1
ATOM 682 N N . GLY A 1 90 ? -0.968 -10.411 -4.642 1.00 90.31 90 GLY A N 1
ATOM 683 C CA . GLY A 1 90 ? 0.387 -10.874 -4.942 1.00 90.31 90 GLY A CA 1
ATOM 684 C C . GLY A 1 90 ? 0.443 -11.680 -6.237 1.00 90.31 90 GLY A C 1
ATOM 685 O O . GLY A 1 90 ? 1.209 -11.333 -7.134 1.00 90.31 90 GLY A O 1
ATOM 686 N N . GLU A 1 91 ? -0.423 -12.686 -6.365 1.00 95.44 91 GLU A N 1
ATOM 687 C CA . GLU A 1 91 ? -0.507 -13.531 -7.561 1.00 95.44 91 GLU A CA 1
ATOM 688 C C . GLU A 1 91 ? -0.940 -12.724 -8.791 1.00 95.44 91 GLU A C 1
ATOM 690 O O . GLU A 1 91 ? -0.274 -12.740 -9.826 1.00 95.44 91 GLU A O 1
ATOM 695 N N . ALA A 1 92 ? -2.014 -11.933 -8.675 1.00 93.94 92 ALA A N 1
ATOM 696 C CA . ALA A 1 92 ? -2.491 -11.102 -9.777 1.00 93.94 92 ALA A CA 1
ATOM 697 C C . ALA A 1 92 ? -1.444 -10.061 -10.201 1.00 93.94 92 ALA A C 1
ATOM 699 O O . ALA A 1 92 ? -1.255 -9.825 -11.395 1.00 93.94 92 ALA A O 1
ATOM 700 N N . GLY A 1 93 ? -0.739 -9.454 -9.241 1.00 92.50 93 GLY A N 1
ATOM 701 C CA . GLY A 1 93 ? 0.342 -8.509 -9.511 1.00 92.50 93 GLY A CA 1
ATOM 702 C C . GLY A 1 93 ? 1.524 -9.159 -10.232 1.00 92.50 93 GLY A C 1
ATOM 703 O O . GLY A 1 93 ? 2.019 -8.591 -11.205 1.00 92.50 93 GLY A O 1
ATOM 704 N N . GLY A 1 94 ? 1.931 -10.357 -9.798 1.00 92.81 94 GLY A N 1
ATOM 705 C CA . GLY A 1 94 ? 3.004 -11.134 -10.421 1.00 92.81 94 GLY A CA 1
ATOM 706 C C . GLY A 1 94 ? 2.680 -11.532 -11.860 1.00 92.81 94 GLY A C 1
ATOM 707 O O . GLY A 1 94 ? 3.452 -11.223 -12.765 1.00 92.81 94 GLY A O 1
ATOM 708 N N . ILE A 1 95 ? 1.496 -12.110 -12.090 1.00 95.69 95 ILE A N 1
ATOM 709 C CA . ILE A 1 95 ? 1.025 -12.487 -13.434 1.00 95.69 95 ILE A CA 1
ATOM 710 C C . ILE A 1 95 ? 0.955 -11.258 -14.347 1.00 95.69 95 ILE A C 1
ATOM 712 O O . ILE A 1 95 ? 1.408 -11.295 -15.491 1.00 95.69 95 ILE A O 1
ATOM 716 N N . THR A 1 96 ? 0.413 -10.145 -13.844 1.00 94.62 96 THR A N 1
ATOM 717 C CA . THR A 1 96 ? 0.314 -8.903 -14.624 1.00 94.62 96 THR A CA 1
ATOM 718 C C . THR A 1 96 ? 1.698 -8.386 -15.013 1.00 94.62 96 THR A C 1
ATOM 720 O O . THR A 1 96 ? 1.894 -7.973 -16.155 1.00 94.62 96 THR A O 1
ATOM 723 N N . TYR A 1 97 ? 2.664 -8.427 -14.090 1.00 94.75 97 TYR A N 1
ATOM 724 C CA . TYR A 1 97 ? 4.040 -8.032 -14.381 1.00 94.75 97 TYR A CA 1
ATOM 725 C C . TYR A 1 97 ? 4.661 -8.927 -15.452 1.00 94.75 97 TYR A C 1
ATOM 727 O O . TYR A 1 97 ? 5.189 -8.404 -16.426 1.00 94.75 97 TYR A O 1
ATOM 735 N N . GLU A 1 98 ? 4.539 -10.248 -15.327 1.00 94.94 98 GLU A N 1
ATOM 736 C CA . GLU A 1 98 ? 5.134 -11.191 -16.277 1.00 94.94 98 GLU A CA 1
ATOM 737 C C . GLU A 1 98 ? 4.598 -10.998 -17.706 1.00 94.94 98 GLU A C 1
ATOM 739 O O . GLU A 1 98 ? 5.354 -11.051 -18.677 1.00 94.94 98 GLU A O 1
ATOM 744 N N . VAL A 1 99 ? 3.297 -10.726 -17.857 1.00 95.25 99 VAL A N 1
ATOM 745 C CA . VAL A 1 99 ? 2.698 -10.444 -19.171 1.00 95.25 99 VAL A CA 1
ATOM 746 C C . VAL A 1 99 ? 3.219 -9.126 -19.747 1.00 95.25 99 VAL A C 1
ATOM 748 O O . VAL A 1 99 ? 3.544 -9.054 -20.933 1.00 95.25 99 VAL A O 1
ATOM 751 N N . LEU A 1 100 ? 3.306 -8.080 -18.923 1.00 94.69 100 LEU A N 1
ATOM 752 C CA . LEU A 1 100 ? 3.689 -6.744 -19.375 1.00 94.69 100 LEU A CA 1
ATOM 753 C C . LEU A 1 100 ? 5.196 -6.590 -19.599 1.00 94.69 100 LEU A C 1
ATOM 755 O O . LEU A 1 100 ? 5.603 -5.890 -20.526 1.00 94.69 100 LEU A O 1
ATOM 759 N N . GLU A 1 101 ? 6.030 -7.253 -18.801 1.00 95.69 101 GLU A N 1
ATOM 760 C CA . GLU A 1 101 ? 7.487 -7.234 -18.937 1.00 95.69 101 GLU A CA 1
ATOM 761 C C . GLU A 1 101 ? 7.916 -7.753 -20.311 1.00 95.69 101 GLU A C 1
ATOM 763 O O . GLU A 1 101 ? 8.791 -7.167 -20.945 1.00 95.69 101 GLU A O 1
ATOM 768 N N . ARG A 1 102 ? 7.251 -8.794 -20.828 1.00 92.19 102 ARG A N 1
ATOM 769 C CA . ARG A 1 102 ? 7.547 -9.348 -22.159 1.00 92.19 102 ARG A CA 1
ATOM 770 C C . ARG A 1 102 ? 7.378 -8.323 -23.287 1.00 92.19 102 ARG A C 1
ATOM 772 O O . ARG A 1 102 ? 8.065 -8.428 -24.297 1.00 92.19 102 A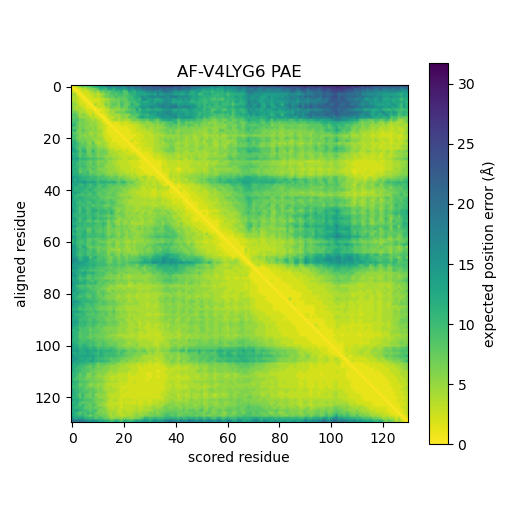RG A O 1
ATOM 779 N N . ALA A 1 103 ? 6.476 -7.352 -23.126 1.00 92.50 103 ALA A N 1
ATOM 780 C CA . ALA A 1 103 ? 6.174 -6.339 -24.138 1.00 92.50 103 ALA A CA 1
ATOM 781 C C . ALA A 1 103 ? 6.893 -4.999 -23.904 1.00 92.50 103 ALA A C 1
ATOM 783 O O . ALA A 1 103 ? 7.279 -4.335 -24.864 1.00 92.50 103 ALA A O 1
ATOM 784 N N . TYR A 1 104 ? 7.073 -4.594 -22.645 1.00 93.06 104 TYR A N 1
ATOM 785 C CA . TYR A 1 104 ? 7.539 -3.252 -22.269 1.00 93.06 104 TYR A CA 1
ATOM 786 C C . TYR A 1 104 ? 8.850 -3.252 -21.464 1.00 93.06 104 TYR A C 1
ATOM 788 O O . TYR A 1 104 ? 9.370 -2.188 -21.119 1.00 93.06 104 TYR A O 1
ATOM 796 N N . GLY A 1 105 ? 9.393 -4.432 -21.157 1.00 92.31 105 GLY A N 1
ATOM 797 C CA . GLY A 1 105 ? 10.563 -4.616 -20.306 1.00 92.31 105 GLY A CA 1
ATOM 798 C C . GLY A 1 105 ? 10.328 -4.210 -18.848 1.00 92.31 105 GLY A C 1
ATOM 799 O O . GLY A 1 105 ? 9.222 -3.878 -18.420 1.00 92.31 105 GLY A O 1
ATOM 800 N N . VAL A 1 106 ? 11.414 -4.171 -18.076 1.00 89.88 106 VAL A N 1
ATOM 801 C CA . VAL A 1 106 ? 11.404 -3.873 -16.628 1.00 89.88 106 VAL A CA 1
ATOM 802 C C . VAL A 1 106 ? 10.883 -2.458 -16.315 1.00 89.88 106 VAL A C 1
ATOM 804 O O . VAL A 1 106 ? 10.410 -2.178 -15.211 1.00 89.88 106 VAL A O 1
ATOM 807 N N . GLY A 1 107 ? 10.913 -1.550 -17.299 1.00 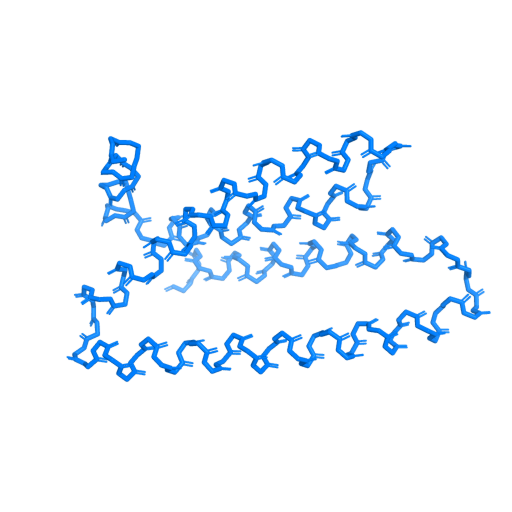88.69 107 GLY A N 1
ATOM 808 C CA . GLY A 1 107 ? 10.419 -0.176 -17.168 1.00 88.69 107 GLY A CA 1
ATOM 809 C C . GLY A 1 107 ? 8.934 -0.078 -16.801 1.00 88.69 107 GLY A C 1
ATOM 810 O O . GLY A 1 107 ? 8.515 0.943 -16.253 1.00 88.69 107 GLY A O 1
ATOM 811 N N . VAL A 1 108 ? 8.155 -1.142 -17.024 1.00 92.88 108 VAL A N 1
ATOM 812 C CA . VAL A 1 108 ? 6.721 -1.193 -16.707 1.00 92.88 108 VAL A CA 1
ATOM 813 C C . VAL A 1 108 ? 6.415 -1.206 -15.204 1.00 92.88 108 VAL A C 1
ATOM 815 O O . VAL A 1 108 ? 5.314 -0.837 -14.796 1.00 92.88 108 VAL A O 1
ATOM 818 N N . LEU A 1 109 ? 7.395 -1.521 -14.349 1.00 91.38 109 LEU A N 1
ATOM 819 C CA . LEU A 1 109 ? 7.204 -1.505 -12.893 1.00 91.38 109 LEU A CA 1
ATOM 820 C C . LEU A 1 109 ? 6.794 -0.127 -12.372 1.00 91.38 109 LEU A C 1
ATOM 822 O O . LEU A 1 109 ? 5.905 -0.026 -11.530 1.00 91.38 109 LEU A O 1
ATOM 826 N N . ARG A 1 110 ? 7.407 0.947 -12.880 1.00 92.06 110 ARG A N 1
ATOM 827 C CA . ARG A 1 110 ? 7.106 2.315 -12.430 1.00 92.06 110 ARG A CA 1
ATOM 828 C C . ARG A 1 110 ? 5.639 2.706 -12.660 1.00 92.06 110 ARG A C 1
ATOM 830 O O . ARG A 1 110 ? 4.992 3.095 -11.687 1.00 92.06 110 ARG A O 1
ATOM 837 N N . PRO A 1 111 ? 5.076 2.590 -13.881 1.00 93.19 111 PRO A N 1
ATOM 838 C CA . PRO A 1 111 ? 3.663 2.883 -14.099 1.00 93.19 111 PRO A CA 1
ATOM 839 C C . PRO A 1 111 ? 2.731 1.907 -13.366 1.00 93.19 111 PRO A C 1
ATOM 841 O O . PRO A 1 111 ? 1.686 2.341 -12.885 1.00 93.19 111 PRO A O 1
ATOM 844 N N . MET A 1 112 ? 3.105 0.633 -13.188 1.00 94.12 112 MET A N 1
ATOM 845 C CA . MET A 1 112 ? 2.323 -0.301 -12.363 1.00 94.12 112 MET A CA 1
ATOM 846 C C . MET A 1 112 ? 2.241 0.158 -10.902 1.00 94.12 112 MET A C 1
ATOM 848 O O . MET A 1 112 ? 1.151 0.229 -10.334 1.00 94.12 112 MET A O 1
ATOM 852 N N . PHE A 1 113 ? 3.366 0.540 -10.293 1.00 92.88 113 PHE A N 1
ATOM 853 C CA . PHE A 1 113 ? 3.382 1.083 -8.934 1.00 92.88 113 PHE A CA 1
ATOM 854 C C . PHE A 1 113 ? 2.637 2.418 -8.826 1.00 92.88 113 PHE A C 1
ATOM 856 O O . PHE A 1 113 ? 1.970 2.661 -7.819 1.00 92.88 113 PHE A O 1
ATOM 863 N N . LEU A 1 114 ? 2.678 3.258 -9.866 1.00 93.88 114 LEU A N 1
ATOM 864 C CA . LEU A 1 114 ? 1.886 4.487 -9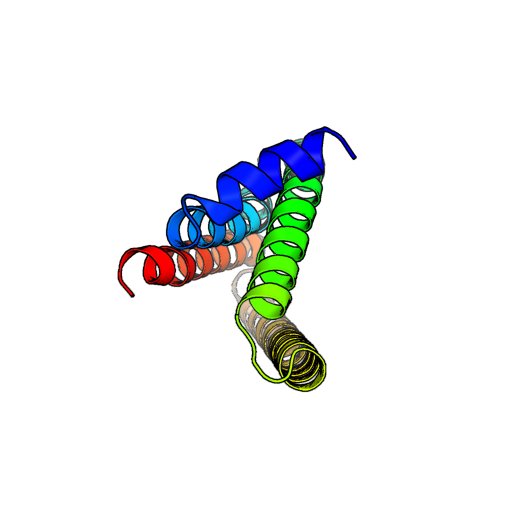.915 1.00 93.88 114 LEU A CA 1
ATOM 865 C C . LEU A 1 114 ? 0.384 4.180 -9.914 1.00 93.88 114 LEU A C 1
ATOM 867 O O . LEU A 1 114 ? -0.366 4.785 -9.150 1.00 93.88 114 LEU A O 1
ATOM 871 N N . TYR A 1 115 ? -0.053 3.209 -10.717 1.00 92.88 115 TYR A N 1
ATOM 872 C CA . TYR A 1 115 ? -1.446 2.770 -10.740 1.00 92.88 115 TYR A CA 1
ATOM 873 C C . TYR A 1 115 ? -1.884 2.218 -9.379 1.00 92.88 115 TYR A C 1
ATOM 875 O O . TYR A 1 115 ? -2.932 2.604 -8.861 1.00 92.88 115 TYR A O 1
ATOM 883 N N . VAL A 1 116 ? -1.047 1.391 -8.743 1.00 91.75 116 VAL A N 1
ATOM 884 C CA . VAL A 1 116 ? -1.292 0.890 -7.381 1.00 91.75 116 VAL A CA 1
ATOM 885 C C . VAL A 1 116 ? -1.418 2.043 -6.386 1.00 91.75 116 VAL A C 1
ATOM 887 O O . VAL A 1 116 ? -2.295 2.009 -5.521 1.00 91.75 116 VAL A O 1
ATOM 890 N N . ALA A 1 117 ? -0.578 3.073 -6.499 1.00 90.69 117 ALA A N 1
ATOM 891 C CA . ALA A 1 117 ? -0.663 4.242 -5.638 1.00 90.69 117 ALA A CA 1
ATOM 892 C C . ALA A 1 117 ? -2.004 4.979 -5.812 1.00 90.69 117 ALA A C 1
ATOM 894 O O . ALA A 1 117 ? -2.696 5.258 -4.833 1.00 90.69 117 ALA A O 1
ATOM 895 N N . ILE A 1 118 ? -2.419 5.232 -7.053 1.00 92.06 118 ILE A N 1
ATOM 896 C CA . ILE A 1 118 ? -3.695 5.894 -7.351 1.00 92.06 118 ILE A CA 1
ATOM 897 C C . ILE A 1 118 ? -4.873 5.063 -6.826 1.00 92.06 118 ILE A C 1
ATOM 899 O O . ILE A 1 118 ? -5.733 5.595 -6.125 1.00 92.06 118 ILE A O 1
ATOM 903 N N . ALA A 1 119 ? -4.885 3.755 -7.092 1.00 90.88 119 ALA A N 1
ATOM 904 C CA . ALA A 1 119 ? -5.937 2.854 -6.633 1.00 90.88 119 ALA A CA 1
ATOM 905 C C . ALA A 1 119 ? -6.037 2.814 -5.097 1.00 90.88 119 ALA A C 1
ATOM 907 O O . ALA A 1 119 ? -7.135 2.878 -4.545 1.00 90.88 119 ALA A O 1
ATOM 908 N N . ARG A 1 120 ? -4.900 2.773 -4.386 1.00 88.69 120 ARG A N 1
ATOM 909 C CA . ARG A 1 120 ? -4.867 2.823 -2.913 1.00 88.69 120 ARG A CA 1
ATOM 910 C C . ARG A 1 120 ? -5.374 4.153 -2.365 1.00 88.69 120 ARG A C 1
ATOM 912 O O . ARG A 1 120 ? -6.129 4.143 -1.395 1.00 88.69 120 ARG A O 1
ATOM 919 N N . ALA A 1 121 ? -4.997 5.276 -2.975 1.00 88.69 121 ALA A N 1
ATOM 920 C CA . ALA A 1 121 ? -5.477 6.595 -2.568 1.00 88.69 121 ALA A CA 1
ATOM 921 C C . ALA A 1 121 ? -6.992 6.747 -2.793 1.00 88.69 121 ALA A C 1
ATOM 923 O O . ALA A 1 121 ? -7.692 7.250 -1.914 1.00 88.69 121 ALA A O 1
ATOM 924 N N . ALA A 1 122 ? -7.505 6.253 -3.924 1.00 89.94 122 ALA A N 1
ATOM 925 C CA . ALA A 1 122 ? -8.935 6.239 -4.230 1.00 89.94 122 ALA A CA 1
ATOM 926 C C . ALA A 1 122 ? -9.726 5.322 -3.283 1.00 89.94 122 ALA A C 1
ATOM 928 O O . ALA A 1 122 ? -10.790 5.692 -2.802 1.00 89.94 122 ALA A O 1
ATOM 929 N N . ALA A 1 123 ? -9.200 4.143 -2.945 1.00 86.94 123 ALA A N 1
ATOM 930 C CA . ALA A 1 123 ? -9.831 3.279 -1.951 1.00 86.94 123 ALA A CA 1
ATOM 931 C C . ALA A 1 123 ? -9.800 3.909 -0.548 1.00 86.94 123 ALA A C 1
ATOM 933 O O . ALA A 1 123 ? -10.755 3.778 0.214 1.00 86.94 123 ALA A O 1
ATOM 934 N N . ALA A 1 124 ? -8.721 4.617 -0.198 1.00 84.94 124 ALA A N 1
ATOM 935 C CA . ALA A 1 124 ? -8.620 5.308 1.081 1.00 84.94 124 ALA A CA 1
ATOM 936 C 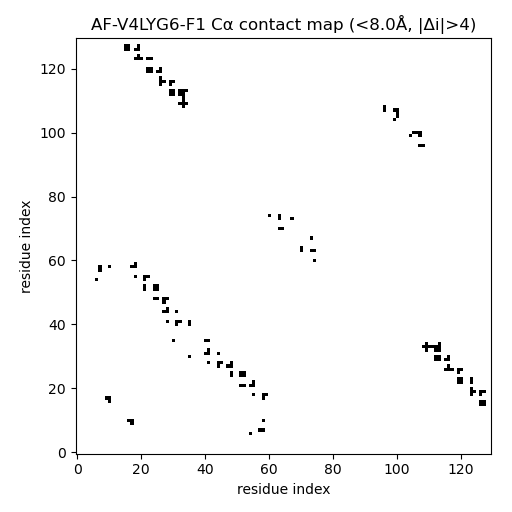C . ALA A 1 124 ? -9.662 6.430 1.205 1.00 84.94 124 ALA A C 1
ATOM 938 O O . ALA A 1 124 ? -10.253 6.578 2.274 1.00 84.94 124 ALA A O 1
ATOM 939 N N . SER A 1 125 ? -9.924 7.201 0.144 1.00 85.38 125 SER A N 1
ATOM 940 C CA . SER A 1 125 ? -10.881 8.316 0.198 1.00 85.38 125 SER A CA 1
ATOM 941 C C . SER A 1 125 ? -12.317 7.880 0.508 1.00 85.38 125 SER A C 1
ATOM 943 O O . SER A 1 125 ? -13.066 8.679 1.065 1.00 85.38 125 SER A O 1
ATOM 945 N N . LEU A 1 126 ? -12.674 6.610 0.274 1.00 83.50 126 LEU A N 1
ATOM 946 C CA . LEU A 1 126 ? -13.967 6.045 0.681 1.00 83.50 126 LEU A CA 1
ATOM 947 C C . LEU A 1 126 ? -14.214 6.147 2.196 1.00 83.50 126 LEU A C 1
ATOM 949 O O . LEU A 1 126 ? -15.354 6.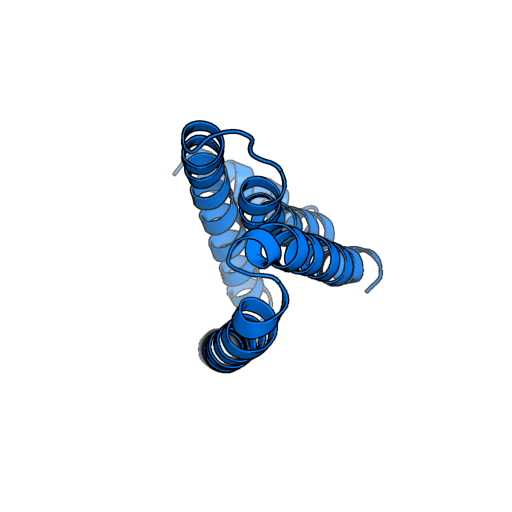308 2.615 1.00 83.50 126 LEU A O 1
ATOM 953 N N . PHE A 1 127 ? -13.165 6.132 3.027 1.00 76.94 127 PHE A N 1
ATOM 954 C CA . PHE A 1 127 ? -13.302 6.323 4.479 1.00 76.94 127 PHE A CA 1
ATOM 955 C C . PHE A 1 127 ? -13.733 7.741 4.878 1.00 76.94 127 PHE A C 1
ATOM 957 O O . PHE A 1 127 ? -14.115 7.956 6.026 1.00 76.94 127 PHE A O 1
ATOM 964 N N . LEU A 1 128 ? -13.632 8.721 3.973 1.00 77.31 128 LEU A N 1
ATOM 965 C CA . LEU A 1 128 ? -14.105 10.085 4.214 1.00 77.31 128 LEU A CA 1
ATOM 966 C C . LEU A 1 128 ? -15.565 10.279 3.792 1.00 77.31 128 LEU A C 1
ATOM 968 O O . LEU A 1 128 ? -16.207 11.204 4.286 1.00 77.31 128 LEU A O 1
ATOM 972 N N . THR A 1 129 ? -16.073 9.447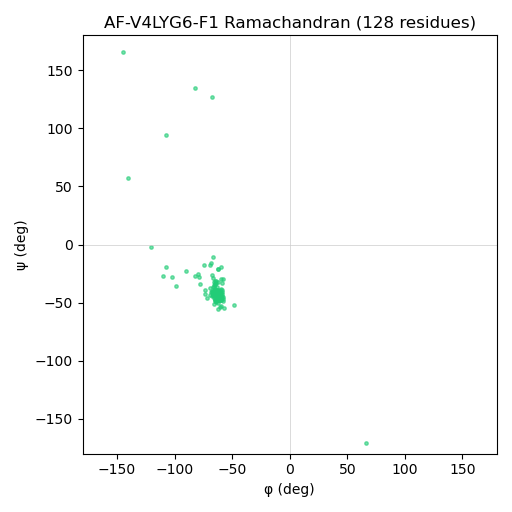 2.880 1.00 76.19 129 THR A N 1
ATOM 973 C CA . THR A 1 129 ? -17.415 9.587 2.298 1.00 76.19 129 THR A CA 1
ATOM 974 C C . THR A 1 129 ? -18.446 8.629 2.895 1.00 76.19 129 THR A C 1
ATOM 976 O O . THR A 1 129 ? -19.623 8.980 2.929 1.00 76.19 129 THR A O 1
ATOM 979 N N . LEU A 1 130 ? -18.021 7.459 3.382 1.00 63.03 130 LEU A N 1
ATOM 980 C CA . LEU A 1 130 ? -18.829 6.502 4.157 1.00 63.03 130 LEU A CA 1
ATOM 981 C C . LEU A 1 130 ? -18.778 6.845 5.647 1.00 63.03 130 LEU A C 1
ATOM 983 O O . LEU A 1 130 ? -19.808 6.778 6.353 1.00 63.03 130 LEU A O 1
#

Sequence (130 aa):
VVVQRFIGGFIARRLKLSMFIGRLTNTFFALAYALSPNVYGIYVSQLLAGLANSINNVAYFSYLVDTAEDRRAAIGTYSVLMGVGALIGGEAGGITYEVLERAYGVGVLRPMFLYVAIARAAAASLFLTL

pLDDT: mean 81.58, std 11.03, range [47.91, 95.69]